Protein AF-W4AKZ1-F1 (afdb_monomer_lite)

Foldseek 3Di:
DADPVRFAFPVVQVVVVAWEADVVVLDIPDFPDQKWQWAFQVVCVVVVNHDDPPCPADARYWYFACCPQPVHPPNGRRITGIHTPCVVPVPPPVDDGDSRRMGHDDD

Structure (mmCIF, N/CA/C/O backbone):
data_AF-W4AKZ1-F1
#
_entry.id   AF-W4AKZ1-F1
#
loop_
_atom_site.group_PDB
_atom_site.id
_atom_site.type_symbol
_atom_site.label_atom_id
_atom_site.label_alt_id
_atom_site.label_comp_id
_atom_site.label_asym_id
_atom_site.label_entity_id
_atom_site.label_seq_id
_atom_site.pdbx_PDB_ins_code
_atom_site.Cartn_x
_atom_site.Cartn_y
_atom_site.Cartn_z
_atom_site.occupancy
_atom_site.B_iso_or_equiv
_atom_site.auth_seq_id
_atom_site.auth_comp_id
_atom_site.auth_asym_id
_atom_site.auth_atom_id
_atom_site.pdbx_PDB_model_num
ATOM 1 N N . MET A 1 1 ? 3.462 2.196 -16.257 1.00 78.62 1 MET A N 1
ATOM 2 C CA . MET A 1 1 ? 2.257 1.371 -16.043 1.00 78.62 1 MET A CA 1
ATOM 3 C C . MET A 1 1 ? 2.642 0.199 -15.154 1.00 78.62 1 MET A C 1
ATOM 5 O O . MET A 1 1 ? 3.801 -0.199 -15.238 1.00 78.62 1 MET A O 1
ATOM 9 N N . PRO A 1 2 ? 1.715 -0.368 -14.359 1.00 86.00 2 PRO A N 1
ATOM 10 C CA . PRO A 1 2 ? 2.028 -1.545 -13.559 1.00 86.00 2 PRO A CA 1
ATOM 11 C C . PRO A 1 2 ? 2.452 -2.725 -14.443 1.00 86.00 2 PRO A C 1
ATOM 13 O O . PRO A 1 2 ? 2.018 -2.826 -15.591 1.00 86.00 2 PRO A O 1
ATOM 16 N N . ASN A 1 3 ? 3.268 -3.625 -13.895 1.00 87.38 3 ASN A N 1
ATOM 17 C CA . ASN A 1 3 ? 3.636 -4.874 -14.564 1.00 87.38 3 ASN A CA 1
ATOM 18 C C . ASN A 1 3 ? 2.474 -5.890 -14.580 1.00 87.38 3 ASN A C 1
ATOM 20 O O . ASN A 1 3 ? 1.415 -5.645 -13.999 1.00 87.38 3 ASN A O 1
ATOM 24 N N . ASP A 1 4 ? 2.695 -7.070 -15.168 1.00 86.88 4 ASP A N 1
ATOM 25 C CA . ASP A 1 4 ? 1.689 -8.146 -15.260 1.00 86.88 4 ASP A CA 1
ATOM 26 C C . ASP A 1 4 ? 1.153 -8.611 -13.894 1.00 86.88 4 ASP A C 1
ATOM 28 O O . ASP A 1 4 ? 0.023 -9.080 -13.778 1.00 86.88 4 ASP A O 1
ATOM 32 N N . ALA A 1 5 ? 1.941 -8.438 -12.828 1.00 85.56 5 ALA A N 1
ATOM 33 C CA . ALA A 1 5 ? 1.533 -8.734 -11.456 1.00 85.56 5 ALA A CA 1
ATOM 34 C C . ALA A 1 5 ? 0.765 -7.576 -10.781 1.00 85.56 5 ALA A C 1
ATOM 36 O O . ALA A 1 5 ? 0.479 -7.647 -9.582 1.00 85.56 5 ALA A O 1
ATOM 37 N N . GLY A 1 6 ? 0.469 -6.495 -11.508 1.00 89.19 6 GLY A N 1
ATOM 38 C CA . GLY A 1 6 ? -0.199 -5.299 -10.995 1.00 89.19 6 GLY A CA 1
ATOM 39 C C . GLY A 1 6 ? 0.671 -4.444 -10.068 1.00 89.19 6 GLY A C 1
ATOM 40 O O . GLY A 1 6 ? 0.133 -3.665 -9.281 1.00 89.19 6 GLY A O 1
ATOM 41 N N . ARG A 1 7 ? 2.000 -4.611 -10.099 1.00 92.94 7 ARG A N 1
ATOM 42 C CA . ARG A 1 7 ? 2.950 -3.892 -9.235 1.00 92.94 7 ARG A CA 1
ATOM 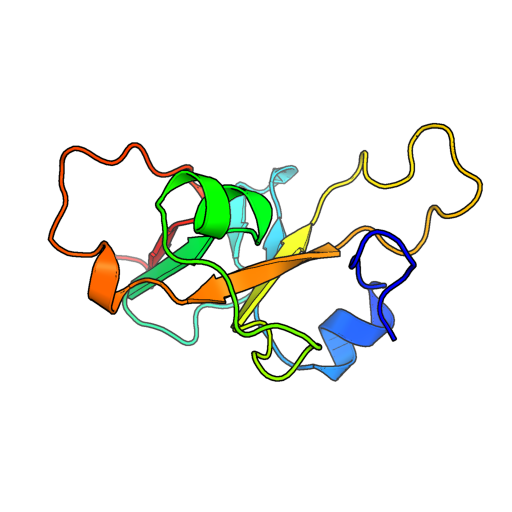43 C C . ARG A 1 7 ? 3.553 -2.698 -9.958 1.00 92.94 7 ARG A C 1
ATOM 45 O O . ARG A 1 7 ? 3.742 -2.735 -11.167 1.00 92.94 7 ARG A O 1
ATOM 52 N N . TYR A 1 8 ? 3.920 -1.684 -9.186 1.00 95.19 8 TYR A N 1
ATOM 53 C CA . TYR A 1 8 ? 4.436 -0.409 -9.673 1.00 95.19 8 TYR A CA 1
ATOM 54 C C . TYR A 1 8 ? 5.929 -0.256 -9.383 1.00 95.19 8 TYR A C 1
ATOM 56 O O . TYR A 1 8 ? 6.453 -0.791 -8.394 1.00 95.19 8 TYR A O 1
ATOM 64 N N . SER A 1 9 ? 6.612 0.489 -10.248 1.00 95.38 9 SER A N 1
ATOM 65 C CA . SER A 1 9 ? 7.986 0.933 -10.045 1.00 95.38 9 SER A CA 1
ATOM 66 C C . SER A 1 9 ? 8.056 2.094 -9.046 1.00 95.38 9 SER A C 1
ATOM 68 O O . SER A 1 9 ? 7.051 2.718 -8.695 1.00 95.38 9 SER A O 1
ATOM 70 N N . LYS A 1 10 ? 9.267 2.404 -8.573 1.00 94.19 10 LYS A N 1
ATOM 71 C CA . LYS A 1 10 ? 9.488 3.544 -7.674 1.00 94.19 10 LYS A CA 1
ATOM 72 C C . LYS A 1 10 ? 9.144 4.872 -8.352 1.00 94.19 10 LYS A C 1
ATOM 74 O O . LYS A 1 10 ? 8.546 5.737 -7.720 1.00 94.19 10 LYS A O 1
ATOM 79 N N . GLU A 1 11 ? 9.534 5.028 -9.613 1.00 95.00 11 GLU A N 1
ATOM 80 C CA . GLU A 1 11 ? 9.300 6.233 -10.410 1.00 95.00 11 GLU A CA 1
ATOM 81 C C . GLU A 1 11 ? 7.802 6.509 -10.553 1.00 95.00 11 GLU A C 1
ATOM 83 O O . GLU A 1 11 ? 7.369 7.640 -10.358 1.00 95.00 11 GLU A O 1
ATOM 88 N N . GLU A 1 12 ? 7.002 5.471 -10.804 1.00 94.94 12 GLU A N 1
ATOM 89 C CA . GLU A 1 12 ? 5.547 5.599 -10.910 1.00 94.94 12 GLU A CA 1
ATOM 90 C C . GLU A 1 12 ? 4.896 5.990 -9.584 1.00 94.94 12 GLU A C 1
ATOM 92 O O . GLU A 1 12 ? 4.028 6.861 -9.556 1.00 94.94 12 GLU A O 1
ATOM 97 N N . VAL A 1 13 ? 5.324 5.374 -8.476 1.00 95.38 13 VAL A N 1
ATOM 98 C CA . VAL A 1 13 ? 4.809 5.722 -7.145 1.00 95.38 13 VAL A CA 1
ATOM 99 C C . VAL A 1 13 ? 5.143 7.169 -6.799 1.00 95.38 13 VAL A C 1
ATOM 101 O O . VAL A 1 13 ? 4.267 7.895 -6.338 1.00 95.38 13 VAL A O 1
ATOM 104 N N . ILE A 1 14 ? 6.368 7.623 -7.073 1.00 95.12 14 ILE A N 1
ATOM 105 C CA . ILE A 1 14 ? 6.748 9.025 -6.855 1.00 95.12 14 ILE A CA 1
ATOM 106 C C . ILE A 1 14 ? 5.911 9.955 -7.740 1.00 95.12 14 ILE A C 1
ATOM 108 O O . ILE A 1 14 ? 5.367 10.934 -7.236 1.00 95.12 14 ILE A O 1
ATOM 112 N N . ALA A 1 15 ? 5.756 9.632 -9.027 1.00 95.38 15 ALA A N 1
ATOM 113 C CA . ALA A 1 15 ? 4.966 10.430 -9.963 1.00 95.38 15 ALA A CA 1
ATOM 114 C C . ALA A 1 15 ? 3.478 10.506 -9.578 1.00 95.38 15 ALA A C 1
ATOM 116 O O . ALA A 1 15 ? 2.821 11.499 -9.875 1.00 95.38 15 ALA A O 1
ATOM 117 N N . SER A 1 16 ? 2.947 9.484 -8.898 1.00 94.25 16 SER A N 1
ATOM 118 C CA . SER A 1 16 ? 1.559 9.475 -8.424 1.00 94.25 16 SER A CA 1
ATOM 119 C C . SER A 1 16 ? 1.287 10.456 -7.278 1.00 94.25 16 SER A C 1
ATOM 121 O O . SER A 1 16 ? 0.133 10.807 -7.047 1.00 94.25 16 SER A O 1
ATOM 123 N N . GLY A 1 17 ? 2.321 10.861 -6.531 1.00 94.75 17 GLY A N 1
ATOM 124 C CA . GLY A 1 17 ? 2.183 11.679 -5.324 1.00 94.75 17 GLY A CA 1
ATOM 125 C C . GLY A 1 17 ? 1.511 10.973 -4.136 1.00 94.75 17 GLY A C 1
ATOM 126 O O . GLY A 1 17 ? 1.328 11.596 -3.095 1.00 94.75 17 GLY A O 1
ATOM 127 N N . LEU A 1 18 ? 1.156 9.690 -4.260 1.00 95.75 18 LEU A N 1
ATOM 128 C CA . LEU A 1 18 ? 0.456 8.942 -3.217 1.00 95.75 18 LEU A CA 1
ATOM 129 C C . LEU A 1 18 ? 1.406 8.459 -2.108 1.00 95.75 18 LEU A C 1
ATOM 131 O O . LEU A 1 18 ? 2.595 8.209 -2.349 1.00 95.75 18 LEU A O 1
ATOM 135 N N . PRO A 1 19 ? 0.895 8.275 -0.879 1.00 96.31 19 PRO A N 1
ATOM 136 C CA . PRO A 1 19 ? 1.686 7.749 0.221 1.00 96.31 19 PRO A CA 1
ATOM 137 C C . PRO A 1 19 ? 2.043 6.279 0.000 1.00 96.31 19 PRO A C 1
ATOM 139 O O . PRO A 1 19 ? 1.298 5.509 -0.610 1.00 96.31 19 PRO A O 1
ATOM 142 N N . TYR A 1 20 ? 3.175 5.856 0.561 1.00 96.62 20 TYR A N 1
ATOM 143 C CA . TYR A 1 20 ? 3.521 4.443 0.613 1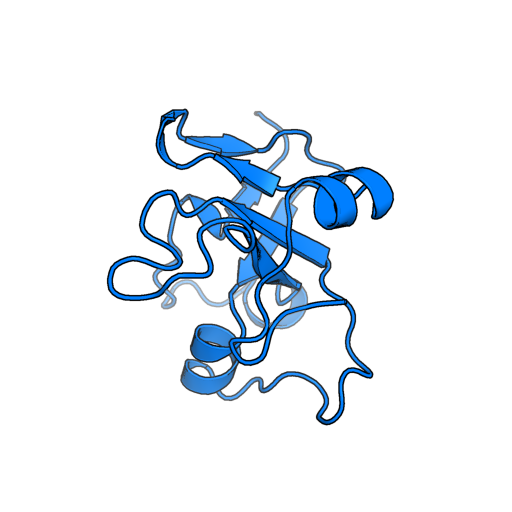.00 96.62 20 TYR A CA 1
ATOM 144 C C . TYR A 1 20 ? 4.106 4.025 1.958 1.00 96.62 20 TYR A C 1
ATOM 146 O O . TYR A 1 20 ? 4.750 4.807 2.659 1.00 96.62 20 TYR A O 1
ATOM 154 N N . TYR A 1 21 ? 3.867 2.771 2.327 1.00 97.06 21 TYR A N 1
ATOM 155 C CA . TYR A 1 21 ? 4.353 2.183 3.565 1.00 97.06 21 TYR A CA 1
ATOM 156 C C . TYR A 1 21 ? 5.700 1.492 3.356 1.00 97.06 21 TYR A C 1
ATOM 158 O O . TYR A 1 21 ? 5.892 0.754 2.384 1.00 97.06 21 TYR A 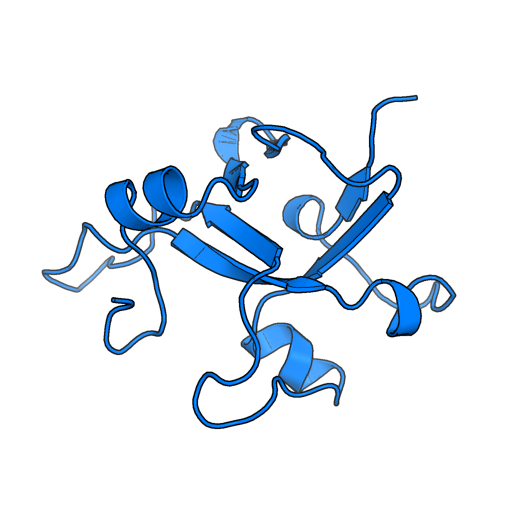O 1
ATOM 166 N N . ILE A 1 22 ? 6.627 1.689 4.296 1.00 95.00 22 ILE A N 1
ATOM 167 C CA . ILE A 1 22 ? 7.956 1.070 4.307 1.00 95.00 22 ILE A CA 1
ATOM 168 C C . ILE A 1 22 ? 8.031 0.072 5.475 1.00 95.00 22 ILE A C 1
ATOM 170 O O . ILE A 1 22 ? 8.267 0.495 6.612 1.00 95.00 22 ILE A O 1
ATOM 174 N N . PRO A 1 23 ? 7.921 -1.252 5.231 1.00 93.31 23 PRO A N 1
ATOM 175 C CA . PRO A 1 23 ? 7.907 -2.262 6.294 1.00 93.31 23 PRO A CA 1
ATOM 176 C C . PRO A 1 23 ? 9.119 -2.237 7.218 1.00 93.31 23 PRO A C 1
ATOM 178 O O . PRO A 1 23 ? 8.972 -2.370 8.429 1.00 93.31 23 PRO A O 1
ATOM 181 N N . LYS A 1 24 ? 10.315 -1.998 6.665 1.00 92.31 24 LYS A N 1
ATOM 182 C CA . LYS A 1 24 ? 11.560 -1.944 7.446 1.00 92.31 24 LYS A CA 1
ATOM 183 C C . LYS A 1 24 ? 11.534 -0.850 8.520 1.00 92.31 24 LYS A C 1
ATOM 185 O O . LYS A 1 24 ? 12.079 -1.045 9.597 1.00 92.31 24 LYS A O 1
ATOM 190 N N . SER A 1 25 ? 10.901 0.282 8.224 1.00 91.38 25 SER A N 1
ATOM 191 C CA . SER A 1 25 ? 10.801 1.433 9.130 1.00 91.38 25 SER A CA 1
ATOM 192 C C . SER A 1 25 ? 9.434 1.537 9.808 1.00 91.38 25 SER A C 1
ATOM 194 O O . SER A 1 25 ? 9.199 2.503 10.524 1.00 91.38 25 SER A O 1
ATOM 196 N N . LYS A 1 26 ? 8.533 0.578 9.550 1.00 91.06 26 LYS A N 1
ATOM 197 C CA . LYS A 1 26 ? 7.149 0.522 10.040 1.00 91.06 26 LYS A CA 1
ATOM 198 C C . LYS A 1 26 ? 6.371 1.840 9.909 1.00 91.06 26 LYS A C 1
ATOM 200 O O . LYS A 1 26 ? 5.567 2.169 10.776 1.00 91.06 26 LYS A O 1
ATOM 205 N N . ARG A 1 27 ? 6.611 2.602 8.838 1.00 91.50 27 ARG A N 1
ATOM 206 C CA . ARG A 1 27 ? 6.064 3.958 8.675 1.00 91.50 27 ARG A CA 1
ATOM 207 C C . ARG A 1 27 ? 5.541 4.224 7.274 1.00 91.50 27 ARG A C 1
ATOM 209 O O . ARG A 1 27 ? 6.071 3.689 6.297 1.00 91.50 27 ARG A O 1
ATOM 216 N N . TRP A 1 28 ? 4.564 5.117 7.205 1.00 94.94 28 TRP A N 1
ATOM 217 C CA . TRP A 1 28 ? 4.132 5.779 5.981 1.00 94.94 28 TRP A CA 1
ATOM 218 C C . TRP A 1 28 ? 5.096 6.909 5.616 1.00 94.94 28 TRP A C 1
ATOM 220 O O . TRP A 1 28 ? 5.700 7.526 6.493 1.00 94.94 28 TRP A O 1
ATOM 230 N N . THR A 1 29 ? 5.258 7.187 4.324 1.00 94.00 29 THR A N 1
ATOM 231 C CA . THR A 1 29 ? 6.054 8.336 3.860 1.00 94.00 29 THR A CA 1
ATOM 232 C C . THR A 1 29 ? 5.411 9.677 4.163 1.00 94.00 29 THR A C 1
ATOM 234 O O . THR A 1 29 ? 6.118 10.648 4.398 1.00 94.00 29 THR A O 1
ATOM 237 N N . HIS A 1 30 ? 4.085 9.720 4.134 1.00 91.56 30 HIS A N 1
ATOM 238 C CA . HIS A 1 30 ? 3.252 10.813 4.615 1.00 91.56 30 HIS A CA 1
ATOM 239 C C . HIS A 1 30 ? 1.835 10.265 4.848 1.00 91.56 30 HIS A C 1
ATOM 241 O O . HIS A 1 30 ? 1.514 9.164 4.395 1.00 91.56 30 HIS A O 1
ATOM 247 N N . THR A 1 31 ? 1.003 11.011 5.570 1.00 88.12 31 THR A N 1
ATOM 248 C CA . THR A 1 31 ? -0.346 10.592 5.978 1.00 88.12 31 THR A CA 1
ATOM 249 C C . THR A 1 31 ? -1.354 11.681 5.602 1.00 88.12 31 THR A C 1
ATOM 251 O O . THR A 1 31 ? -1.604 12.573 6.413 1.00 88.12 31 THR A O 1
ATOM 254 N N . PRO A 1 32 ? -1.894 11.675 4.368 1.00 86.88 32 PRO A N 1
ATOM 255 C CA . PRO A 1 32 ? -2.861 12.687 3.942 1.00 86.88 32 PRO A CA 1
ATOM 256 C C . PRO A 1 32 ? -4.250 12.470 4.565 1.00 86.88 32 PRO A C 1
ATOM 258 O O . PRO A 1 32 ? -5.090 13.363 4.516 1.00 86.88 32 PRO A O 1
ATOM 261 N N . TYR A 1 33 ? -4.486 11.297 5.157 1.00 86.38 33 TYR A N 1
ATOM 262 C CA . TYR A 1 33 ? -5.717 10.947 5.855 1.00 86.38 33 TYR A CA 1
ATOM 263 C C . TYR A 1 33 ? -5.498 10.967 7.376 1.00 86.38 33 TYR A C 1
ATOM 265 O O . TYR A 1 33 ? -4.476 10.441 7.832 1.00 86.38 33 TYR A O 1
ATOM 273 N N . PRO A 1 34 ? -6.459 11.484 8.171 1.00 88.31 34 PRO A N 1
ATOM 274 C CA . PRO A 1 34 ? -6.442 11.341 9.629 1.00 88.31 34 PRO A CA 1
ATOM 275 C C . PRO A 1 34 ? -6.434 9.869 10.054 1.00 88.31 34 PRO A C 1
ATOM 277 O O . PRO A 1 34 ? -5.680 9.470 10.938 1.00 88.31 34 PRO A O 1
AT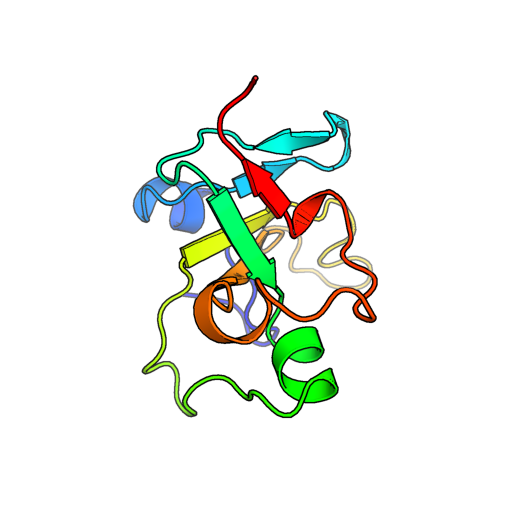OM 280 N N . PHE A 1 35 ? -7.236 9.057 9.363 1.00 92.81 35 PHE A N 1
ATOM 281 C CA . PHE A 1 35 ? -7.305 7.610 9.493 1.00 92.81 35 PHE A CA 1
ATOM 282 C C . PHE A 1 35 ? -7.732 7.001 8.153 1.00 92.81 35 PHE A C 1
ATOM 284 O O . PHE A 1 35 ? -8.638 7.528 7.508 1.00 92.81 35 PHE A O 1
ATOM 291 N N . ALA A 1 36 ? -7.096 5.907 7.737 1.00 94.88 36 ALA A N 1
ATOM 292 C CA . ALA A 1 36 ? -7.521 5.117 6.589 1.00 94.88 36 ALA A CA 1
ATOM 293 C C . ALA A 1 36 ? -7.155 3.633 6.746 1.00 94.88 36 ALA A C 1
ATOM 295 O O . ALA A 1 36 ? -6.090 3.293 7.270 1.00 94.88 36 ALA A O 1
ATOM 296 N N . ILE A 1 37 ? -8.019 2.758 6.229 1.00 95.25 37 ILE A N 1
ATOM 297 C CA . ILE A 1 37 ? -7.781 1.320 6.086 1.00 95.25 37 ILE A CA 1
ATOM 298 C C . ILE A 1 37 ? -7.491 1.033 4.610 1.00 95.25 37 ILE A C 1
ATOM 300 O O . ILE A 1 37 ? -8.378 1.092 3.758 1.00 95.25 37 ILE A O 1
ATOM 304 N N . LEU A 1 38 ? -6.228 0.740 4.312 1.00 96.12 38 LEU A N 1
ATOM 305 C CA . LEU A 1 38 ? -5.661 0.624 2.971 1.00 96.12 38 LEU A CA 1
ATOM 306 C C . LEU A 1 38 ? -5.179 -0.809 2.740 1.00 96.12 38 LEU A C 1
ATOM 308 O O . LEU A 1 38 ? -4.141 -1.212 3.258 1.00 96.12 38 LEU A O 1
ATOM 312 N N . ILE A 1 39 ? -5.905 -1.591 1.948 1.00 95.81 39 ILE A N 1
ATOM 313 C CA . ILE A 1 39 ? -5.617 -3.023 1.771 1.00 95.81 39 ILE A CA 1
ATOM 314 C C . ILE A 1 39 ? -5.287 -3.372 0.318 1.00 95.81 39 ILE A C 1
ATOM 316 O O . ILE A 1 39 ? -5.683 -2.683 -0.620 1.00 95.81 39 ILE A O 1
ATOM 320 N N . SER A 1 40 ? -4.523 -4.447 0.118 1.00 94.62 40 SER A N 1
ATOM 321 C CA . SER A 1 40 ? -4.157 -4.915 -1.223 1.00 94.62 40 SER A CA 1
ATOM 322 C C . SER A 1 40 ? -5.349 -5.532 -1.956 1.00 94.62 40 SER A C 1
ATOM 324 O O . SER A 1 40 ? -6.291 -6.019 -1.331 1.00 94.62 40 SER A O 1
ATOM 326 N N . LYS A 1 41 ? -5.268 -5.608 -3.291 1.00 92.25 41 LYS A N 1
ATOM 327 C CA . LYS A 1 41 ? -6.294 -6.251 -4.133 1.00 92.25 41 LYS A CA 1
ATOM 328 C C . LYS A 1 41 ? -6.695 -7.644 -3.627 1.00 92.25 41 LYS A C 1
ATOM 330 O O . LYS A 1 41 ? -7.875 -7.919 -3.455 1.00 92.25 41 LYS A O 1
ATOM 335 N N . SER A 1 42 ? -5.722 -8.506 -3.334 1.00 91.69 42 SER A N 1
ATOM 336 C CA . SER A 1 42 ? -6.002 -9.864 -2.851 1.00 91.69 42 SER A CA 1
ATOM 337 C C . SER A 1 42 ? -6.712 -9.872 -1.496 1.00 91.69 42 SER A C 1
ATOM 339 O O . SER A 1 42 ? -7.480 -10.782 -1.206 1.00 91.69 42 SER A O 1
ATOM 341 N N . ARG A 1 43 ? -6.485 -8.867 -0.643 1.00 93.81 43 ARG A N 1
ATOM 342 C CA . ARG A 1 43 ? -7.238 -8.733 0.608 1.00 93.81 43 ARG A CA 1
ATOM 343 C C . ARG A 1 43 ? -8.640 -8.186 0.404 1.00 93.81 43 ARG A C 1
ATOM 345 O O . ARG A 1 43 ? -9.546 -8.675 1.066 1.00 93.81 43 ARG A O 1
ATOM 352 N N . CYS A 1 44 ? -8.823 -7.241 -0.515 1.00 92.44 44 CYS A N 1
ATOM 353 C CA . CYS A 1 44 ? -10.149 -6.802 -0.945 1.00 92.44 44 CYS A CA 1
ATOM 354 C C . CYS A 1 44 ? -11.009 -8.004 -1.367 1.00 92.44 44 CYS A C 1
ATOM 356 O O . CYS A 1 44 ? -12.140 -8.142 -0.913 1.00 92.44 44 CYS A O 1
ATOM 358 N N . GLU A 1 45 ? -10.445 -8.916 -2.165 1.00 91.69 45 GLU A N 1
ATOM 359 C CA . GLU A 1 45 ? -11.113 -10.154 -2.593 1.00 91.69 45 GLU A CA 1
ATOM 360 C C . GLU A 1 45 ? -11.458 -11.071 -1.408 1.00 91.69 45 GLU A C 1
ATOM 362 O O . GLU A 1 45 ? -12.586 -11.548 -1.314 1.00 91.69 45 GLU A O 1
ATOM 367 N N . ARG A 1 46 ? -10.530 -11.268 -0.459 1.00 91.94 46 ARG A N 1
ATOM 368 C CA . ARG A 1 46 ? -10.774 -12.099 0.740 1.00 91.94 46 ARG A CA 1
ATOM 369 C C . ARG A 1 46 ? -11.884 -11.564 1.641 1.00 91.94 46 ARG A C 1
ATOM 371 O O . ARG A 1 46 ? -12.515 -12.357 2.328 1.00 91.94 46 ARG A O 1
ATOM 378 N N . PHE A 1 47 ? -12.116 -10.255 1.638 1.00 89.88 47 PHE A N 1
ATOM 379 C CA . PHE A 1 47 ? -13.204 -9.629 2.387 1.00 89.88 47 PHE A CA 1
ATOM 380 C C . PHE A 1 47 ? -14.492 -9.443 1.578 1.00 89.88 47 PHE A C 1
ATOM 382 O O . PHE A 1 47 ? -15.408 -8.778 2.046 1.00 89.88 47 PHE A O 1
ATOM 389 N N . GLY A 1 48 ? -14.580 -9.993 0.362 1.00 89.81 48 GLY A N 1
ATOM 390 C CA . GLY A 1 48 ? -15.777 -9.854 -0.471 1.00 89.81 48 GLY A CA 1
ATOM 391 C C . GLY A 1 48 ? -16.009 -8.433 -1.001 1.00 89.81 48 GLY A C 1
ATOM 392 O O . GLY A 1 48 ? -17.124 -8.100 -1.384 1.00 89.81 48 GLY A O 1
ATOM 393 N N . MET A 1 49 ? -14.965 -7.599 -1.052 1.00 90.19 49 MET A N 1
ATOM 394 C CA . MET A 1 49 ? -15.017 -6.210 -1.527 1.00 90.19 49 MET A CA 1
ATOM 395 C C . MET A 1 49 ? -14.089 -5.991 -2.732 1.00 90.19 49 MET A C 1
ATOM 397 O O . MET A 1 49 ? -13.167 -5.168 -2.649 1.00 90.19 49 MET A O 1
ATOM 401 N N . PRO A 1 50 ? -14.264 -6.740 -3.838 1.00 88.44 50 PRO A N 1
ATOM 402 C CA . PRO A 1 50 ? -13.342 -6.707 -4.966 1.00 88.44 50 PRO A CA 1
ATOM 403 C C . PRO A 1 50 ? -13.189 -5.290 -5.526 1.00 88.44 50 PRO A C 1
ATOM 405 O O . PRO A 1 50 ? -14.123 -4.489 -5.510 1.00 88.44 50 PRO A O 1
ATOM 408 N N . ILE A 1 51 ? -11.991 -4.981 -6.026 1.00 87.31 51 ILE A N 1
ATOM 409 C CA . ILE A 1 51 ? -11.766 -3.715 -6.727 1.00 87.31 51 ILE A CA 1
ATOM 410 C C . ILE A 1 51 ? -12.587 -3.676 -8.018 1.00 87.31 51 ILE A C 1
ATOM 412 O O . ILE A 1 51 ? -12.819 -4.723 -8.633 1.00 87.31 51 ILE A O 1
ATOM 416 N N . LEU A 1 52 ? -12.981 -2.483 -8.470 1.00 81.56 52 LEU A N 1
ATOM 417 C CA . LEU A 1 52 ? -13.648 -2.357 -9.769 1.00 81.56 52 LEU A CA 1
ATOM 418 C C . LEU A 1 52 ? -12.741 -2.932 -10.868 1.00 81.56 52 LEU A C 1
ATOM 420 O O . LEU A 1 52 ? -11.595 -2.505 -11.046 1.00 81.56 52 LEU A O 1
ATOM 424 N N . GLY A 1 53 ? -13.264 -3.920 -11.599 1.00 64.62 53 GLY A N 1
ATOM 425 C CA . GLY A 1 53 ? -12.552 -4.586 -12.686 1.00 64.62 53 GLY A CA 1
ATOM 426 C C . GLY A 1 53 ? -12.027 -3.601 -13.739 1.00 64.62 53 GLY A C 1
ATOM 427 O O . GLY A 1 53 ? -12.557 -2.503 -13.922 1.00 64.62 53 GLY A O 1
ATOM 428 N N . SER A 1 54 ? -10.965 -4.008 -14.436 1.00 62.31 54 SER A N 1
ATOM 429 C CA . SER A 1 54 ? -10.373 -3.261 -15.560 1.00 62.31 54 SER A CA 1
ATOM 430 C C . SER A 1 54 ? -9.725 -1.915 -15.201 1.00 62.31 54 SER A C 1
ATOM 432 O O . SER A 1 54 ? -9.702 -1.004 -16.024 1.00 62.31 54 SER A O 1
ATOM 434 N N . GLY A 1 55 ? -9.184 -1.768 -13.985 1.00 61.16 55 GLY A N 1
ATOM 435 C CA . GLY A 1 55 ? -8.347 -0.612 -13.621 1.00 61.16 55 GLY A CA 1
ATOM 436 C C . GLY A 1 55 ? -9.107 0.708 -13.454 1.00 61.16 55 GLY A C 1
ATOM 437 O O . GLY A 1 55 ? -8.493 1.773 -13.443 1.00 61.16 55 GLY A O 1
ATOM 438 N N . ARG A 1 56 ? -10.439 0.651 -13.327 1.00 75.00 56 ARG A N 1
ATOM 439 C CA . ARG A 1 56 ? -11.274 1.833 -13.057 1.00 75.00 56 ARG A CA 1
ATOM 440 C C . ARG A 1 56 ? -11.070 2.376 -11.650 1.00 75.00 56 ARG A C 1
ATOM 442 O O . ARG A 1 56 ? -11.209 3.575 -11.429 1.00 75.00 56 ARG A O 1
ATOM 449 N N . GLU A 1 57 ? -10.721 1.502 -10.715 1.00 88.12 57 GLU A N 1
ATOM 450 C CA . GLU A 1 57 ? -10.364 1.904 -9.366 1.00 88.12 57 GLU A CA 1
ATOM 451 C C . GLU A 1 57 ? -8.867 2.203 -9.278 1.00 88.12 57 GLU A C 1
ATOM 453 O O . GLU A 1 57 ? -8.021 1.347 -9.556 1.00 88.12 57 GLU A O 1
ATOM 458 N N . LYS A 1 58 ? -8.546 3.441 -8.899 1.00 89.75 58 LYS A N 1
ATOM 459 C CA . LYS A 1 58 ? -7.169 3.888 -8.699 1.00 89.75 58 LYS A CA 1
ATOM 460 C C . LYS A 1 58 ? -6.688 3.507 -7.295 1.00 89.75 58 LYS A C 1
ATOM 462 O O . LYS A 1 58 ? -7.496 3.498 -6.368 1.00 89.75 58 LYS A O 1
ATOM 467 N N . PRO A 1 59 ? -5.389 3.210 -7.123 1.00 94.38 59 PRO A N 1
ATOM 468 C CA . PRO A 1 59 ? -4.821 3.028 -5.794 1.00 94.38 59 PRO A CA 1
ATOM 469 C C . PRO A 1 59 ? -4.906 4.329 -4.987 1.00 94.38 59 PRO A C 1
ATOM 471 O O . PRO A 1 59 ? -4.778 5.417 -5.548 1.00 94.38 59 PRO A O 1
ATOM 474 N N . SER A 1 60 ? -5.063 4.197 -3.671 1.00 95.44 60 SER A N 1
ATOM 475 C CA . SER A 1 60 ? -4.997 5.313 -2.713 1.00 95.44 60 SER A CA 1
ATOM 476 C C . SER A 1 60 ? -3.627 5.403 -2.037 1.00 95.44 60 SER A C 1
ATOM 478 O O . SER A 1 60 ? -3.251 6.451 -1.518 1.00 95.44 60 SER A O 1
ATOM 480 N N . ALA A 1 61 ? -2.873 4.302 -2.027 1.00 97.00 61 ALA A N 1
ATOM 481 C CA . ALA A 1 61 ? -1.532 4.227 -1.463 1.00 97.00 61 ALA A CA 1
ATOM 482 C C . ALA A 1 61 ? -0.766 3.018 -2.019 1.00 97.00 61 ALA A C 1
ATOM 484 O O . ALA A 1 61 ? -1.307 2.226 -2.795 1.00 97.00 61 ALA A O 1
ATOM 485 N N . PHE A 1 62 ? 0.482 2.838 -1.583 1.00 97.44 62 PHE A N 1
ATOM 486 C CA . PHE A 1 62 ? 1.283 1.666 -1.937 1.00 97.44 62 PHE A CA 1
ATOM 487 C C . PHE A 1 62 ? 1.979 1.017 -0.739 1.00 97.44 62 PHE A C 1
ATOM 489 O O . PHE A 1 62 ? 2.282 1.652 0.266 1.00 97.44 62 PHE A O 1
ATOM 496 N N . LEU A 1 63 ? 2.313 -0.261 -0.877 1.00 97.06 63 LEU A N 1
ATOM 497 C CA . LEU A 1 63 ? 3.170 -1.003 0.041 1.00 97.06 63 LEU A CA 1
ATOM 498 C C . LEU A 1 63 ? 4.495 -1.330 -0.647 1.00 97.06 63 LEU A C 1
ATOM 500 O O . LEU A 1 63 ? 4.509 -2.021 -1.668 1.00 97.06 63 LEU A O 1
ATOM 504 N N . TYR A 1 64 ? 5.614 -0.890 -0.070 1.00 96.50 64 TYR A N 1
ATOM 505 C CA . TYR A 1 64 ? 6.934 -1.318 -0.526 1.00 96.50 64 TYR A CA 1
ATOM 506 C C . TYR A 1 64 ? 7.222 -2.757 -0.081 1.00 96.50 64 TYR A C 1
ATOM 508 O O . TYR A 1 64 ? 7.214 -3.058 1.114 1.00 96.50 64 TYR A O 1
ATOM 516 N N . SER A 1 65 ? 7.556 -3.632 -1.030 1.00 93.94 65 SER A N 1
ATOM 517 C CA . SER A 1 65 ? 7.985 -5.005 -0.765 1.00 93.94 65 SER A CA 1
ATOM 518 C C . SER A 1 65 ? 9.356 -5.272 -1.382 1.00 93.94 65 SER A C 1
ATOM 520 O O . SER A 1 65 ? 9.513 -5.355 -2.597 1.00 93.94 65 SER A O 1
ATOM 522 N N . ALA A 1 66 ? 10.376 -5.440 -0.536 1.00 88.88 66 ALA A N 1
ATOM 523 C CA . ALA A 1 66 ? 11.740 -5.708 -0.996 1.00 88.88 66 ALA A CA 1
ATOM 524 C C . ALA A 1 66 ? 11.890 -7.075 -1.691 1.00 88.88 66 ALA A C 1
ATOM 526 O O . ALA A 1 66 ? 12.799 -7.243 -2.499 1.00 88.88 66 ALA A O 1
ATOM 527 N N . SER A 1 67 ? 11.009 -8.032 -1.381 1.00 88.88 67 SER A N 1
ATOM 528 C CA . SER A 1 67 ? 10.981 -9.375 -1.971 1.00 88.88 67 SER A CA 1
ATOM 529 C C . SER A 1 67 ? 10.120 -9.467 -3.235 1.00 88.88 67 SER A C 1
ATOM 531 O O . SER A 1 67 ? 10.035 -10.533 -3.847 1.00 88.88 67 SER A O 1
ATOM 533 N N . ALA A 1 68 ? 9.465 -8.379 -3.646 1.00 86.12 68 ALA A N 1
ATOM 534 C CA . ALA A 1 68 ? 8.729 -8.361 -4.900 1.00 86.12 68 ALA A CA 1
ATOM 535 C C . ALA A 1 68 ? 9.688 -8.566 -6.083 1.00 86.12 68 ALA A C 1
ATOM 537 O O . ALA A 1 68 ? 10.728 -7.914 -6.187 1.00 86.12 68 ALA A O 1
ATOM 538 N N . GLY A 1 69 ? 9.323 -9.505 -6.957 1.00 80.62 69 GLY A N 1
ATOM 539 C CA . GLY A 1 69 ? 10.146 -9.901 -8.098 1.00 80.62 69 GLY A CA 1
ATOM 540 C C . GLY A 1 69 ? 11.241 -10.919 -7.768 1.00 80.62 69 GLY A C 1
ATOM 541 O O . GLY A 1 69 ? 12.079 -11.216 -8.614 1.00 80.62 69 GLY A O 1
ATOM 542 N N . THR A 1 70 ? 11.302 -11.472 -6.550 1.00 87.00 70 THR A N 1
ATOM 543 C CA . THR A 1 70 ? 12.174 -12.627 -6.261 1.00 87.00 70 THR A CA 1
ATOM 544 C C . THR A 1 70 ? 11.831 -13.787 -7.201 1.00 87.00 70 THR A C 1
ATOM 546 O O . THR A 1 70 ? 10.662 -14.113 -7.366 1.00 87.00 70 THR A O 1
ATOM 549 N N . GLY A 1 71 ? 12.845 -14.382 -7.837 1.00 85.62 71 GLY A N 1
ATOM 550 C CA . GLY A 1 71 ? 12.660 -15.424 -8.857 1.00 85.62 71 GLY A CA 1
ATOM 551 C C . GLY A 1 71 ? 12.335 -14.927 -10.273 1.00 85.62 71 GLY A C 1
ATOM 552 O O . GLY A 1 71 ? 12.254 -15.747 -11.175 1.00 85.62 71 GLY A O 1
ATOM 553 N N . THR A 1 72 ? 12.188 -13.614 -10.488 1.00 87.00 72 THR A N 1
ATOM 554 C CA . THR A 1 72 ? 11.971 -13.008 -11.816 1.00 87.00 72 THR A CA 1
ATOM 555 C C . THR A 1 72 ? 13.060 -11.987 -12.153 1.00 87.00 72 THR A C 1
ATOM 557 O O . THR A 1 72 ? 13.737 -11.484 -11.248 1.00 87.00 72 THR A O 1
ATOM 560 N N . ASP A 1 73 ? 13.179 -11.616 -13.430 1.00 88.81 73 ASP A N 1
ATOM 561 C CA . ASP A 1 73 ? 14.068 -10.532 -13.890 1.00 88.81 73 ASP A CA 1
ATOM 562 C C . ASP A 1 73 ? 13.550 -9.136 -13.519 1.00 88.81 73 ASP A C 1
ATOM 564 O O . ASP A 1 73 ? 14.315 -8.180 -13.364 1.00 88.81 73 ASP A O 1
ATOM 568 N N . ASP A 1 74 ? 12.242 -9.008 -13.294 1.00 86.94 74 ASP A N 1
ATOM 569 C CA . ASP A 1 74 ? 11.640 -7.748 -12.881 1.00 86.94 74 ASP A CA 1
ATOM 570 C C . ASP A 1 74 ? 11.874 -7.454 -11.392 1.00 86.94 74 ASP A C 1
ATOM 572 O O . ASP A 1 74 ? 11.094 -7.827 -10.516 1.00 86.94 74 ASP A O 1
ATOM 576 N N . LYS A 1 75 ? 12.970 -6.748 -11.107 1.00 87.00 75 LYS A N 1
ATOM 577 C CA . LYS A 1 75 ? 13.309 -6.247 -9.765 1.00 87.00 75 LYS A CA 1
ATOM 578 C C . LYS A 1 75 ? 12.866 -4.807 -9.520 1.00 87.00 75 LYS A C 1
ATOM 580 O O . LYS A 1 75 ? 13.166 -4.277 -8.445 1.00 87.00 75 LYS A O 1
ATOM 585 N N . LYS A 1 76 ? 12.223 -4.162 -10.499 1.00 91.25 76 LYS A N 1
ATOM 586 C CA . LYS A 1 76 ? 11.879 -2.733 -10.457 1.00 91.25 76 LYS A CA 1
ATOM 587 C C . LYS A 1 76 ? 10.496 -2.509 -9.852 1.00 91.25 76 LYS A C 1
ATOM 589 O O . LYS A 1 76 ? 10.332 -1.586 -9.053 1.00 91.25 76 LYS A O 1
ATOM 594 N N . HIS A 1 77 ? 9.532 -3.376 -10.157 1.00 94.75 77 HIS A N 1
ATOM 595 C CA . HIS A 1 77 ? 8.150 -3.226 -9.697 1.00 94.75 77 HIS A CA 1
ATOM 596 C C . HIS A 1 77 ? 7.947 -3.786 -8.280 1.00 94.75 77 HIS A C 1
ATOM 598 O O . HIS A 1 77 ? 7.422 -4.884 -8.069 1.00 94.75 77 HIS A O 1
ATOM 604 N N . ARG A 1 78 ? 8.415 -3.022 -7.284 1.00 95.06 78 ARG A N 1
ATOM 605 C CA . ARG A 1 78 ? 8.412 -3.408 -5.860 1.00 95.06 78 ARG A CA 1
ATOM 606 C C . ARG A 1 78 ? 7.250 -2.862 -5.039 1.00 95.06 78 ARG A C 1
ATOM 608 O O . ARG A 1 78 ? 7.176 -3.135 -3.840 1.00 95.06 78 ARG A O 1
ATOM 615 N N . TYR A 1 79 ? 6.364 -2.089 -5.653 1.00 96.31 79 TYR A N 1
ATOM 616 C CA . TYR A 1 79 ? 5.280 -1.416 -4.953 1.00 96.31 79 TYR A CA 1
ATOM 617 C C . TYR A 1 79 ? 3.945 -2.080 -5.263 1.00 96.31 79 TYR A C 1
ATOM 619 O O . TYR A 1 79 ? 3.558 -2.232 -6.420 1.00 96.31 79 TYR A O 1
ATOM 627 N N . ILE A 1 80 ? 3.247 -2.496 -4.213 1.00 95.88 80 ILE A N 1
ATOM 628 C CA . ILE A 1 80 ? 1.942 -3.149 -4.297 1.00 95.88 80 ILE A CA 1
ATOM 629 C C . ILE A 1 80 ? 0.868 -2.074 -4.092 1.00 95.88 80 ILE A C 1
ATOM 631 O O . ILE A 1 80 ? 0.954 -1.358 -3.093 1.00 95.88 80 ILE A O 1
ATOM 635 N N . PRO A 1 81 ? -0.124 -1.934 -4.987 1.00 95.62 81 PRO A N 1
ATOM 636 C CA . PRO A 1 81 ? -1.203 -0.968 -4.811 1.00 95.62 81 PRO A CA 1
ATOM 637 C C . PRO A 1 81 ? -2.097 -1.337 -3.621 1.00 95.62 81 PRO A C 1
ATOM 639 O O . PRO A 1 81 ? -2.415 -2.512 -3.404 1.00 95.62 81 PRO A O 1
ATOM 642 N N . LEU A 1 82 ? -2.510 -0.317 -2.874 1.00 96.25 82 LEU A N 1
ATOM 643 C CA . LEU A 1 82 ? -3.457 -0.403 -1.768 1.00 96.25 82 LEU A CA 1
ATOM 644 C C . LEU A 1 82 ? -4.687 0.456 -2.067 1.00 96.25 82 LEU A C 1
ATOM 646 O O . LEU A 1 82 ? -4.578 1.550 -2.629 1.00 96.25 82 LEU A O 1
ATOM 650 N N . TYR A 1 83 ? -5.846 -0.043 -1.658 1.00 95.56 83 TYR A N 1
ATOM 651 C CA . TYR A 1 83 ? -7.154 0.535 -1.935 1.00 95.56 83 TYR A CA 1
ATOM 652 C C . TYR A 1 83 ? -7.852 0.889 -0.628 1.00 95.56 83 TYR A C 1
ATOM 654 O O . TYR A 1 83 ? -7.790 0.129 0.341 1.00 95.56 83 TYR A O 1
ATOM 662 N N . ASP A 1 84 ? -8.503 2.047 -0.614 1.00 94.62 84 ASP A N 1
ATOM 663 C CA . ASP A 1 84 ? -9.230 2.538 0.550 1.00 94.62 84 ASP A CA 1
ATOM 664 C C . ASP A 1 84 ? -10.510 1.725 0.774 1.00 94.62 84 ASP A C 1
ATOM 666 O O . ASP A 1 84 ? -11.382 1.640 -0.093 1.00 94.62 84 ASP A O 1
ATOM 670 N N . ARG A 1 85 ? -10.608 1.099 1.945 1.00 94.88 85 ARG A N 1
ATOM 671 C CA . ARG A 1 85 ? -11.793 0.378 2.424 1.00 94.88 85 ARG A CA 1
ATOM 672 C C . ARG A 1 85 ? -12.220 0.859 3.805 1.00 94.88 85 ARG A C 1
ATOM 674 O O . ARG A 1 85 ? -12.918 0.146 4.519 1.00 94.88 85 ARG A O 1
ATOM 681 N N . THR A 1 86 ? -11.829 2.077 4.173 1.00 93.81 86 THR A N 1
ATOM 682 C CA . THR A 1 86 ? -12.113 2.673 5.481 1.00 93.81 86 THR A CA 1
ATOM 683 C C . THR A 1 86 ? -13.600 2.643 5.792 1.00 93.81 86 THR A C 1
ATOM 685 O O . THR A 1 86 ? -13.978 2.141 6.839 1.00 93.81 86 THR A O 1
ATOM 688 N N . SER A 1 87 ? -14.454 3.090 4.868 1.00 90.75 87 SER A N 1
ATOM 689 C CA . SER A 1 87 ? -15.910 3.125 5.067 1.00 90.75 87 SER A CA 1
ATOM 690 C C . SER A 1 87 ? -16.545 1.750 5.280 1.00 90.75 87 SER A C 1
ATOM 692 O O . SER A 1 87 ? -17.570 1.654 5.944 1.00 90.75 87 SER A O 1
ATOM 694 N N . ALA A 1 88 ? -15.950 0.699 4.719 1.00 90.00 88 ALA A N 1
ATOM 695 C CA . ALA A 1 88 ? -16.474 -0.654 4.820 1.00 90.00 88 ALA A CA 1
ATOM 696 C C . ALA A 1 88 ? -15.946 -1.409 6.048 1.00 90.00 88 ALA A C 1
ATOM 698 O O . ALA A 1 88 ? -16.602 -2.336 6.507 1.00 90.00 88 ALA A O 1
ATOM 699 N N . LEU A 1 89 ? -14.771 -1.031 6.567 1.00 90.94 89 LEU A N 1
ATOM 700 C CA . LEU A 1 89 ? -14.074 -1.780 7.618 1.00 90.94 89 LEU A CA 1
ATOM 701 C C . LEU A 1 89 ? -13.920 -1.032 8.947 1.00 90.94 89 LEU A C 1
ATOM 703 O O . LEU A 1 89 ? -13.540 -1.650 9.935 1.00 90.94 89 LEU A O 1
ATOM 707 N N . SER A 1 90 ? -14.194 0.273 9.008 1.00 86.88 90 SER A N 1
ATOM 708 C CA . SER A 1 90 ? -13.952 1.090 10.209 1.00 86.88 90 SER A CA 1
ATOM 709 C C . SER A 1 90 ? -14.762 0.673 11.440 1.00 86.88 90 SER A C 1
ATOM 711 O O . SER A 1 90 ? -14.364 1.012 12.549 1.00 86.88 90 SER A O 1
ATOM 713 N N . GLY A 1 91 ? -15.874 -0.042 11.257 1.00 83.25 91 GLY A N 1
ATOM 714 C CA . GLY A 1 91 ? -16.728 -0.538 12.341 1.00 83.25 91 GLY A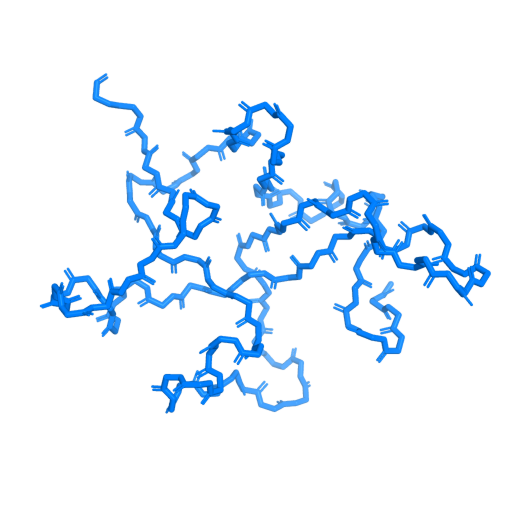 CA 1
ATOM 715 C C . GLY A 1 91 ? -16.601 -2.035 12.630 1.00 83.25 91 GLY A C 1
ATOM 716 O O . GLY A 1 91 ? -17.319 -2.535 13.490 1.00 83.25 91 GLY A O 1
ATOM 717 N N . ASP A 1 92 ? -15.740 -2.760 11.913 1.00 85.50 92 ASP A N 1
ATOM 718 C CA . ASP A 1 92 ? -15.607 -4.209 12.069 1.00 85.50 92 ASP A CA 1
ATOM 719 C C . 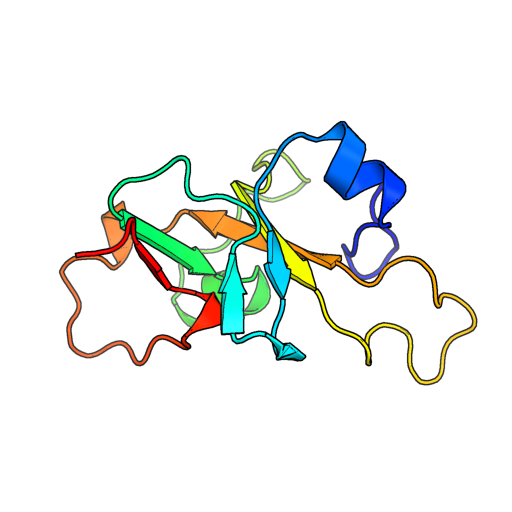ASP A 1 92 ? -14.367 -4.563 12.903 1.00 85.50 92 ASP A C 1
ATOM 721 O O . ASP A 1 92 ? -13.258 -4.748 12.394 1.00 85.50 92 ASP A O 1
ATOM 725 N N . GLU A 1 93 ? -14.572 -4.679 14.214 1.00 81.50 93 GLU A N 1
ATOM 726 C CA . GLU A 1 93 ? -13.529 -5.044 15.180 1.00 81.50 93 GLU A CA 1
ATOM 727 C C . GLU A 1 93 ? -13.070 -6.508 15.059 1.00 81.50 93 GLU A C 1
ATOM 729 O O . GLU A 1 93 ? -12.040 -6.885 15.623 1.00 81.50 93 GLU A O 1
ATOM 734 N N . SER A 1 94 ? -13.796 -7.348 14.309 1.00 85.19 94 SER A N 1
ATOM 735 C CA . SER A 1 94 ? -13.409 -8.746 14.085 1.00 85.19 94 SER A CA 1
ATOM 736 C C . SER A 1 94 ? -12.260 -8.879 13.079 1.00 85.19 94 SER A C 1
ATOM 738 O O . SER A 1 94 ? -11.583 -9.914 13.014 1.00 85.19 94 SER A O 1
ATOM 740 N N . ILE A 1 95 ? -11.994 -7.824 12.302 1.00 87.19 95 ILE A N 1
ATOM 741 C CA . ILE A 1 95 ? -10.994 -7.852 11.246 1.00 87.19 95 ILE A CA 1
ATOM 742 C C . ILE A 1 95 ? -9.603 -7.594 11.806 1.00 87.19 95 ILE A C 1
ATOM 744 O O . ILE A 1 95 ? -9.247 -6.515 12.278 1.00 87.19 95 ILE A O 1
ATOM 748 N N . ARG A 1 96 ? -8.733 -8.584 11.616 1.00 90.75 96 ARG A N 1
ATOM 749 C CA . ARG A 1 96 ? -7.308 -8.430 11.894 1.00 90.75 96 ARG A CA 1
ATOM 750 C C . ARG A 1 96 ? -6.612 -7.662 10.766 1.00 90.75 96 ARG A C 1
ATOM 752 O O . ARG A 1 96 ? -6.304 -8.210 9.699 1.00 90.75 96 ARG A O 1
ATOM 759 N N . LEU A 1 97 ? -6.337 -6.388 11.020 1.00 92.25 97 LEU A N 1
ATOM 760 C CA . LEU A 1 97 ? -5.548 -5.529 10.139 1.00 92.25 97 LEU A CA 1
ATOM 761 C C . LEU A 1 97 ? -4.048 -5.644 10.443 1.00 92.25 97 LEU A C 1
ATOM 763 O O . LEU A 1 97 ? -3.626 -5.814 11.590 1.00 92.25 97 LEU A O 1
ATOM 767 N N . TYR A 1 98 ? -3.225 -5.564 9.402 1.00 93.44 98 TYR A N 1
ATOM 768 C CA . TYR A 1 98 ? -1.777 -5.458 9.535 1.00 93.44 98 TYR A CA 1
ATOM 769 C C . TYR A 1 98 ? -1.355 -3.997 9.740 1.00 93.44 98 TYR A C 1
ATOM 771 O O . TYR A 1 98 ? -2.021 -3.083 9.257 1.00 93.44 98 TYR A O 1
ATOM 779 N N . PRO A 1 99 ? -0.186 -3.742 10.356 1.00 92.69 99 PRO A N 1
ATOM 780 C CA . PRO A 1 99 ? 0.304 -2.377 10.561 1.00 92.69 99 PRO A CA 1
ATOM 781 C C . PRO A 1 99 ? 0.440 -1.539 9.282 1.00 92.69 99 PRO A C 1
ATOM 783 O O . PRO A 1 99 ? 0.321 -0.324 9.334 1.00 92.69 99 PRO A O 1
ATOM 786 N N . HIS A 1 100 ? 0.699 -2.175 8.137 1.00 94.06 100 HIS A N 1
ATOM 787 C CA . HIS A 1 100 ? 0.818 -1.495 6.843 1.00 94.06 100 HIS A CA 1
ATOM 788 C C . HIS A 1 100 ? -0.528 -1.202 6.172 1.00 94.06 100 HIS A C 1
ATOM 790 O O . HIS A 1 100 ? -0.553 -0.589 5.111 1.00 94.06 100 HIS A O 1
ATOM 796 N N . GLU A 1 101 ? -1.624 -1.676 6.758 1.00 95.56 101 GLU A N 1
ATOM 797 C CA . GLU A 1 101 ? -2.983 -1.451 6.263 1.00 95.56 101 GLU A CA 1
ATOM 798 C C . GLU A 1 101 ? -3.675 -0.328 7.012 1.00 95.56 101 GLU A C 1
ATOM 800 O O . GLU A 1 101 ? -4.698 0.166 6.565 1.00 95.56 101 GLU A O 1
ATOM 805 N N . ILE A 1 102 ? -3.115 0.080 8.147 1.00 94.12 102 ILE A N 1
ATOM 806 C CA . ILE A 1 102 ? -3.637 1.172 8.948 1.00 94.12 102 ILE A CA 1
ATOM 807 C C . ILE A 1 102 ? -2.759 2.386 8.687 1.00 94.12 102 ILE A C 1
ATOM 809 O O . ILE A 1 102 ? -1.561 2.405 8.990 1.00 94.12 102 ILE A O 1
ATOM 813 N N . MET A 1 103 ? -3.365 3.423 8.133 1.00 94.12 103 MET A N 1
ATOM 814 C CA . MET A 1 103 ? -2.807 4.761 8.134 1.00 94.12 103 MET A CA 1
ATOM 815 C C . MET A 1 103 ? -3.518 5.563 9.204 1.00 94.12 103 MET A C 1
ATOM 817 O O . MET A 1 103 ? -4.740 5.616 9.230 1.00 94.12 103 MET A O 1
ATOM 821 N N . LYS A 1 104 ? -2.750 6.195 10.081 1.00 89.44 104 LYS A N 1
ATOM 822 C CA . LYS A 1 104 ? -3.267 7.182 11.017 1.00 89.44 104 LYS A CA 1
ATOM 823 C C . LYS A 1 104 ? -2.260 8.308 11.152 1.00 89.44 104 LYS A C 1
ATOM 825 O O . LYS A 1 104 ? -1.053 8.044 11.168 1.00 89.44 104 LYS A O 1
ATOM 830 N N . GLN A 1 105 ? -2.747 9.541 11.203 1.00 81.88 105 GLN A N 1
ATOM 831 C CA . GLN A 1 105 ? -1.933 10.659 11.663 1.00 81.88 105 GLN A CA 1
ATOM 832 C C . GLN A 1 105 ? -1.601 10.390 13.140 1.00 81.88 105 GLN A C 1
ATOM 834 O O . GLN A 1 105 ? -2.421 9.806 13.848 1.00 81.88 105 GLN A O 1
ATOM 839 N N . GLY A 1 106 ? -0.368 10.678 13.563 1.00 65.31 106 GLY A N 1
ATOM 840 C CA . GLY A 1 106 ? 0.064 10.393 14.934 1.00 65.31 106 GLY A CA 1
ATOM 841 C C . GLY A 1 106 ? -0.894 10.987 15.971 1.00 65.31 106 GLY A C 1
ATOM 842 O O . GLY A 1 106 ? -1.460 12.052 15.731 1.00 65.31 106 GLY A O 1
ATOM 843 N N . GLU A 1 107 ? -1.069 10.267 17.082 1.00 44.38 107 GLU A N 1
ATOM 844 C CA . GLU A 1 107 ? -1.555 10.842 18.345 1.00 44.38 107 GLU A CA 1
ATOM 845 C C . GLU A 1 107 ? -0.520 11.816 18.917 1.00 44.38 107 GLU A C 1
ATOM 847 O O . GLU A 1 107 ? 0.696 11.544 18.742 1.00 44.38 107 GLU A O 1
#

Secondary structure (DSSP, 8-state):
---TTS-B-HHHHHHHT--EEEGGGTEES---SSEEEEEEHHHHHHTT-PPPGGGTSPPSEEEE-TTTTTTSS--S--EEEEEE-HHHHTT-TT----TTTEEE---

pLDDT: mean 89.81, std 8.21, range [44.38, 97.44]

Radius of gyration: 13.67 Å; chains: 1; bounding box: 31×28×34 Å

Sequence (107 aa):
MPNDAGRYSKEEVIASGLPYYIPKSKRWTHTPYPFAILISKSRCERFGMPILGSGREKPSAFLYSASAGTGTDDKKHRYIPLYDRTSALSGDESIRLYPHEIMKQGE